Protein AF-A0AAJ5QVE6-F1 (afdb_monomer)

Mean predicted aligned error: 5.94 Å

pLDDT: mean 93.42, std 5.91, range [66.0, 98.19]

Organism: NCBI:txid1259973

Nearest PDB structures (foldseek):
  1qm1-assembly1_A  TM=6.971E-01  e=2.630E+00  Homo sapiens
  6c8q-assembly4_H  TM=8.867E-01  e=8.028E+00  Enterococcus faecalis V583

Secondary structure (DSSP, 8-state):
---HHHHHHHHHHHHHHTTPPPPHHHHHHHHHHHHHHHHHHHHHHHHHTPPPP-PPPPPPTT-

Sequence (63 aa):
MLKSDVIESAIAEMVTKQGYALSAADMLELRCRVAGTLAAKERHRRRMTAPAYQWKKPDNPRS

Foldseek 3Di:
DPDLVVVLVVVQVVCVVVVDDADPVNSVVSSVVSVVVVVVVVVVVCVVPPPDDDDDDDDDPPD

Solvent-accessible surface area (backbone atoms only — not comparable to full-atom values): 4014 Å² total; per-residue (Å²): 128,85,57,66,67,61,55,52,51,53,52,51,51,53,41,46,75,71,72,47,83,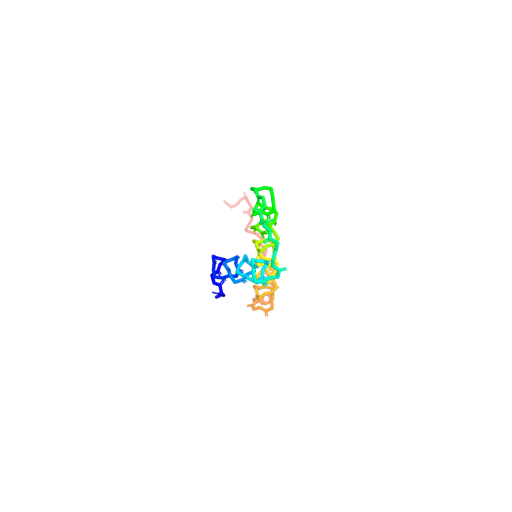80,50,75,66,53,54,50,51,50,50,53,52,51,52,52,52,53,51,51,52,50,53,49,51,52,62,75,69,49,75,83,88,75,91,72,84,77,77,71,95,83,119

Radius of gyration: 20.75 Å; Cα contacts (8 Å, |Δi|>4): 16; chains: 1; bounding box: 33×16×71 Å

Structure (mmCIF, N/CA/C/O backbone):
data_AF-A0AAJ5QVE6-F1
#
_entry.id   AF-A0AAJ5QVE6-F1
#
loop_
_atom_site.group_PDB
_atom_site.id
_atom_site.type_symbol
_atom_site.label_atom_id
_atom_site.label_alt_id
_atom_site.label_comp_id
_atom_site.label_asym_id
_atom_site.label_entity_id
_atom_site.label_seq_id
_atom_site.pdbx_PDB_ins_code
_atom_site.Cartn_x
_atom_site.Cartn_y
_atom_site.Cartn_z
_atom_site.occupancy
_atom_site.B_iso_or_equi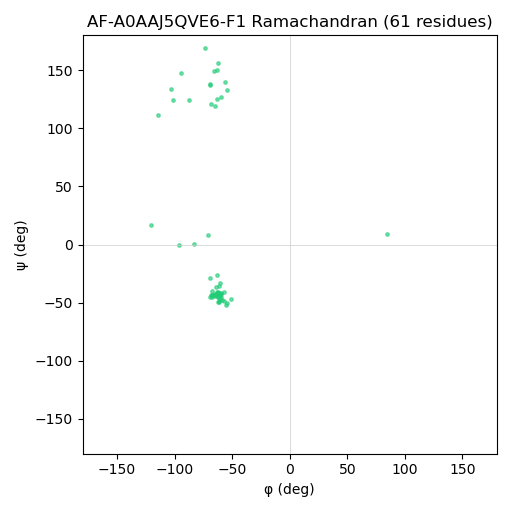v
_atom_site.auth_seq_id
_atom_site.auth_comp_id
_atom_site.auth_asym_id
_atom_site.auth_atom_id
_atom_site.pdbx_PDB_model_num
ATOM 1 N N . MET A 1 1 ? 6.566 -9.780 -4.374 1.00 72.75 1 MET A N 1
ATOM 2 C CA . MET A 1 1 ? 6.205 -8.641 -3.496 1.00 72.75 1 MET A CA 1
ATOM 3 C C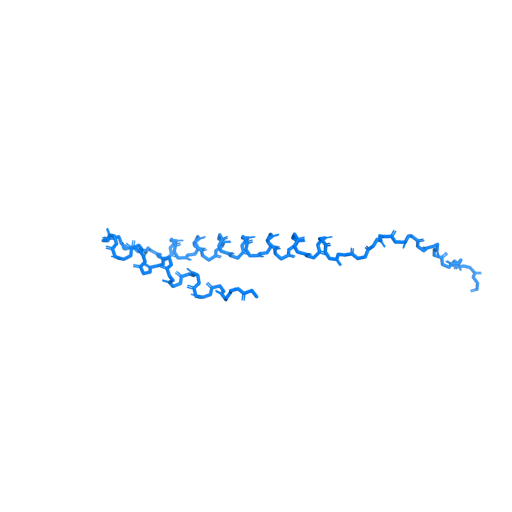 . MET A 1 1 ? 5.408 -9.185 -2.328 1.00 72.75 1 MET A C 1
ATOM 5 O O . MET A 1 1 ? 4.686 -10.152 -2.532 1.00 72.75 1 MET A O 1
ATOM 9 N N . LEU A 1 2 ? 5.547 -8.601 -1.134 1.00 80.81 2 LEU A N 1
ATOM 10 C CA . LEU A 1 2 ? 4.597 -8.857 -0.048 1.00 80.81 2 LEU A CA 1
ATOM 11 C C . LEU A 1 2 ? 3.185 -8.516 -0.544 1.00 80.81 2 LEU A C 1
ATOM 13 O O . LEU A 1 2 ? 3.021 -7.545 -1.287 1.00 80.81 2 LEU A O 1
ATOM 17 N N . LYS A 1 3 ? 2.201 -9.341 -0.184 1.00 91.88 3 LYS A N 1
ATOM 18 C CA . LYS A 1 3 ? 0.797 -9.098 -0.536 1.00 91.88 3 LYS A CA 1
ATOM 19 C C . LYS A 1 3 ? 0.296 -7.887 0.257 1.00 91.88 3 LYS A C 1
ATOM 21 O O . LYS A 1 3 ? 0.623 -7.782 1.439 1.00 91.88 3 LYS A O 1
ATOM 26 N N . SER A 1 4 ? -0.464 -6.999 -0.386 1.00 93.81 4 SER A N 1
ATOM 27 C CA . SER A 1 4 ? -1.066 -5.814 0.251 1.00 93.81 4 SER A CA 1
ATOM 28 C C . SER A 1 4 ? -1.824 -6.197 1.515 1.00 93.81 4 SER A C 1
ATOM 30 O O . SER A 1 4 ? -1.552 -5.641 2.572 1.00 93.81 4 SER A O 1
ATOM 32 N N . ASP A 1 5 ? -2.644 -7.241 1.428 1.00 95.00 5 ASP A N 1
ATOM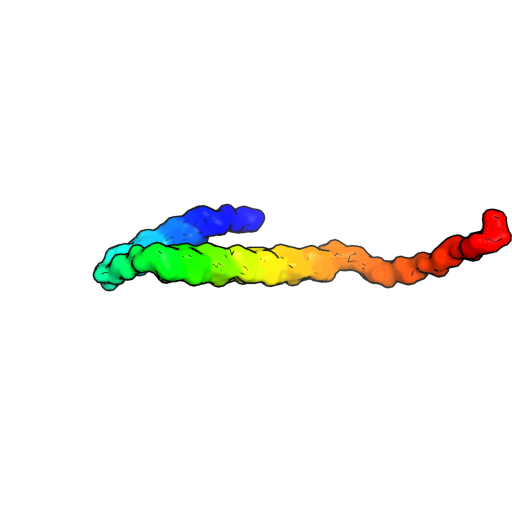 33 C CA . ASP A 1 5 ? -3.532 -7.675 2.507 1.00 95.00 5 ASP A CA 1
ATOM 34 C C . ASP A 1 5 ? -2.753 -8.079 3.763 1.00 95.00 5 ASP A C 1
ATOM 36 O O . ASP A 1 5 ? -3.166 -7.782 4.875 1.00 95.00 5 ASP A O 1
ATOM 40 N N . VAL A 1 6 ? -1.570 -8.682 3.600 1.00 96.56 6 VAL A N 1
ATOM 41 C CA . VAL A 1 6 ? -0.707 -9.054 4.734 1.00 96.56 6 VAL A CA 1
ATOM 42 C C . VAL A 1 6 ? -0.161 -7.810 5.437 1.00 96.56 6 VAL A C 1
ATOM 44 O O . VAL A 1 6 ? -0.082 -7.779 6.662 1.00 96.56 6 VAL A O 1
ATOM 47 N N . ILE A 1 7 ? 0.214 -6.780 4.675 1.00 96.62 7 ILE A N 1
ATOM 48 C CA . ILE A 1 7 ? 0.716 -5.513 5.226 1.00 96.62 7 ILE A CA 1
ATOM 49 C C . ILE A 1 7 ? -0.421 -4.761 5.924 1.00 96.62 7 ILE A C 1
ATOM 51 O O . ILE A 1 7 ? -0.240 -4.272 7.036 1.00 96.62 7 ILE A O 1
ATOM 55 N N . GLU A 1 8 ? -1.590 -4.693 5.290 1.00 97.12 8 GLU A N 1
ATOM 56 C CA . GLU A 1 8 ? -2.778 -4.042 5.839 1.00 97.12 8 GLU A CA 1
ATOM 57 C C . GL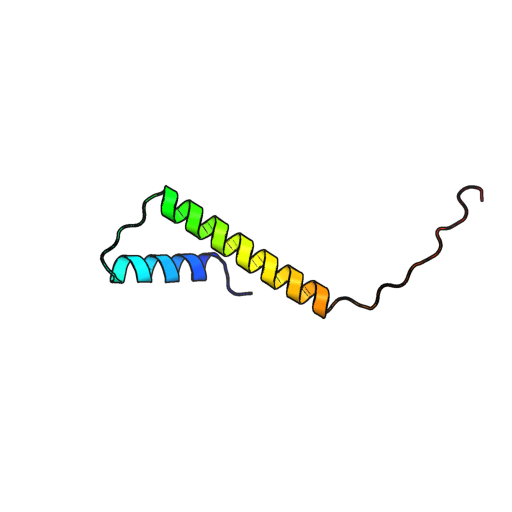U A 1 8 ? -3.235 -4.710 7.138 1.00 97.12 8 GLU A C 1
ATOM 59 O O . GLU A 1 8 ? -3.405 -4.019 8.141 1.00 97.12 8 GLU A O 1
ATOM 64 N N . SER A 1 9 ? -3.354 -6.043 7.161 1.00 96.38 9 SER A N 1
ATOM 65 C CA . SER A 1 9 ? -3.711 -6.798 8.368 1.00 96.38 9 SER A CA 1
ATOM 66 C C . SER A 1 9 ? -2.688 -6.615 9.485 1.00 96.38 9 SER A C 1
ATOM 68 O O . SER A 1 9 ? -3.081 -6.366 10.619 1.00 96.38 9 SER A O 1
ATOM 70 N N . ALA A 1 10 ? -1.386 -6.663 9.184 1.00 97.06 10 ALA A N 1
ATOM 71 C CA . ALA A 1 10 ? -0.351 -6.464 10.198 1.00 97.06 10 ALA A CA 1
ATOM 72 C C . ALA A 1 10 ? -0.410 -5.061 10.827 1.00 97.06 10 ALA A C 1
ATOM 74 O O . ALA A 1 10 ? -0.264 -4.918 12.043 1.00 97.06 10 ALA A O 1
ATOM 75 N N . ILE A 1 11 ? -0.648 -4.022 10.017 1.00 96.56 11 ILE A N 1
ATOM 76 C CA . ILE A 1 11 ? -0.806 -2.651 10.519 1.00 96.56 11 ILE A CA 1
ATOM 77 C C . ILE A 1 11 ? -2.097 -2.532 11.335 1.00 96.56 11 ILE A C 1
ATOM 79 O O . ILE A 1 11 ? -2.065 -1.964 12.424 1.00 96.56 11 ILE A O 1
ATOM 83 N N . ALA A 1 12 ? -3.205 -3.106 10.863 1.00 96.44 12 ALA A N 1
ATOM 84 C CA . ALA A 1 12 ? -4.471 -3.090 11.588 1.00 96.44 12 ALA A CA 1
ATOM 85 C C . ALA A 1 12 ? -4.363 -3.779 12.957 1.00 96.44 12 ALA A C 1
ATOM 87 O O . ALA A 1 12 ? -4.745 -3.194 13.969 1.00 96.44 12 ALA A O 1
ATOM 88 N N . GLU A 1 13 ? -3.753 -4.965 13.016 1.00 96.94 13 GLU A N 1
ATOM 89 C CA . GLU A 1 13 ? -3.498 -5.678 14.271 1.00 96.94 13 GLU A CA 1
ATOM 90 C C . GLU A 1 13 ? -2.620 -4.872 15.230 1.00 96.94 13 GLU A C 1
ATOM 92 O O . GLU A 1 13 ? -2.872 -4.848 16.435 1.00 96.94 13 GLU A O 1
ATOM 97 N N . MET A 1 14 ? -1.582 -4.210 14.716 1.00 97.81 14 MET A N 1
ATOM 98 C CA . MET A 1 14 ? -0.707 -3.366 15.524 1.00 97.81 14 MET A CA 1
ATOM 99 C C . MET A 1 14 ? -1.477 -2.190 16.140 1.00 97.81 14 MET A C 1
ATOM 101 O O . MET A 1 14 ? -1.277 -1.890 17.316 1.00 97.81 14 MET A O 1
ATOM 105 N N . VAL A 1 15 ? -2.368 -1.551 15.378 1.00 96.69 15 VAL A N 1
ATOM 106 C CA . VAL A 1 15 ? -3.215 -0.451 15.864 1.00 96.69 15 VAL A CA 1
ATOM 107 C C . VAL A 1 15 ? -4.186 -0.948 16.940 1.00 96.69 15 VAL A C 1
ATOM 109 O O . VAL A 1 15 ? -4.282 -0.336 18.004 1.00 96.69 15 VAL A O 1
ATOM 112 N N . THR A 1 16 ? -4.820 -2.106 16.729 1.00 94.88 16 THR A N 1
ATOM 113 C CA . THR A 1 16 ? -5.691 -2.737 17.733 1.00 94.88 16 THR A CA 1
ATOM 114 C C . THR A 1 16 ? -4.934 -3.091 19.014 1.00 94.88 16 THR A C 1
ATOM 116 O O . THR A 1 16 ? -5.427 -2.829 20.108 1.00 94.88 16 THR A O 1
ATOM 119 N N . LYS A 1 17 ? -3.709 -3.625 18.912 1.00 97.19 17 LYS A N 1
ATOM 120 C CA . LYS A 1 17 ? -2.854 -3.924 20.078 1.00 97.19 17 LYS A CA 1
ATOM 121 C C . LYS A 1 17 ? -2.461 -2.678 20.871 1.00 97.19 17 LYS A C 1
ATOM 123 O O . LYS A 1 17 ? -2.198 -2.784 22.063 1.00 97.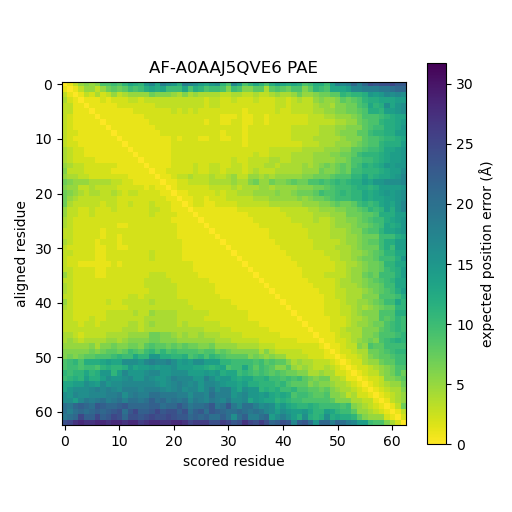19 17 LYS A O 1
ATOM 128 N N . GLN A 1 18 ? -2.433 -1.513 20.231 1.00 96.69 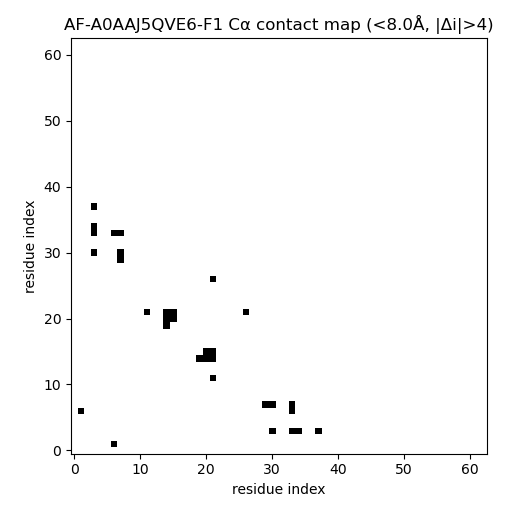18 GLN A N 1
ATOM 129 C CA . GLN A 1 18 ? -2.199 -0.227 20.890 1.00 96.69 18 GLN A CA 1
ATOM 130 C C . GLN A 1 18 ? -3.472 0.370 21.518 1.00 96.69 18 GLN A C 1
ATOM 132 O O . GLN A 1 18 ? -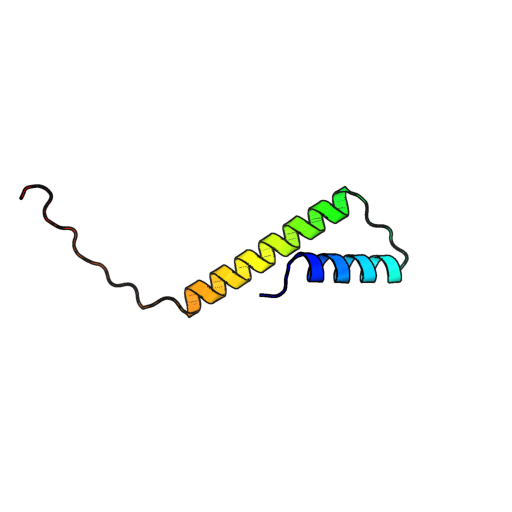3.406 1.443 22.110 1.00 96.69 18 GLN A O 1
ATOM 137 N N . GLY A 1 19 ? -4.617 -0.315 21.421 1.00 96.19 19 GLY A N 1
ATOM 138 C CA . GLY A 1 19 ? -5.887 0.119 22.008 1.00 96.19 19 GLY A CA 1
ATOM 139 C C . GLY A 1 19 ? -6.687 1.091 21.139 1.00 96.19 19 GLY A C 1
ATOM 140 O O . GLY A 1 19 ? -7.692 1.627 21.600 1.00 96.19 19 GLY A O 1
ATOM 141 N N . TYR A 1 20 ? -6.275 1.312 19.890 1.00 95.44 20 TYR A N 1
ATOM 142 C CA . TYR A 1 20 ? -6.998 2.161 18.948 1.00 95.44 20 TYR A CA 1
ATOM 143 C C . TYR A 1 20 ? -7.933 1.331 18.061 1.00 95.44 20 TYR A C 1
ATOM 145 O O . TYR A 1 20 ? -7.629 0.197 17.683 1.00 95.44 20 TYR A O 1
ATOM 153 N N . ALA A 1 21 ? -9.063 1.927 17.685 1.00 93.88 21 ALA A N 1
ATOM 154 C CA . ALA A 1 21 ? -9.985 1.374 16.703 1.00 93.88 21 ALA A CA 1
ATOM 155 C C . ALA A 1 21 ? -9.814 2.099 15.364 1.00 93.88 21 ALA A C 1
ATOM 157 O O . ALA A 1 21 ? -9.762 3.326 15.326 1.00 93.88 21 ALA A O 1
ATOM 158 N N . LEU A 1 22 ? -9.748 1.337 14.273 1.00 94.56 22 LEU A N 1
ATOM 159 C CA . LEU A 1 22 ? -9.710 1.888 12.921 1.00 94.56 22 LEU A CA 1
ATOM 160 C C . LEU A 1 22 ? -11.134 2.102 12.416 1.00 94.56 22 LEU A C 1
ATOM 162 O O . LEU A 1 22 ? -11.937 1.168 12.371 1.00 94.56 22 LEU A O 1
ATOM 166 N N . SER A 1 23 ? -11.440 3.327 12.005 1.00 96.69 23 SER A N 1
ATOM 167 C CA . SER A 1 23 ? -12.664 3.633 11.277 1.00 96.69 23 SER A CA 1
ATOM 168 C C . SER A 1 23 ? -12.589 3.126 9.831 1.00 96.69 23 SER A C 1
ATOM 170 O O . SER A 1 23 ? -11.532 2.755 9.312 1.00 96.69 23 SER A O 1
ATOM 172 N N . ALA A 1 24 ? -13.725 3.153 9.131 1.00 96.19 24 ALA A N 1
ATOM 173 C CA . ALA A 1 24 ? -13.759 2.840 7.703 1.00 96.19 24 ALA A CA 1
ATOM 174 C C . ALA A 1 24 ? -12.885 3.799 6.869 1.00 96.19 24 ALA A C 1
ATOM 176 O O . ALA A 1 24 ? -12.292 3.376 5.875 1.00 96.19 24 ALA A O 1
ATOM 177 N N . ALA A 1 25 ? -12.781 5.067 7.287 1.00 97.81 25 ALA A N 1
ATOM 178 C CA . ALA A 1 25 ? -11.926 6.055 6.637 1.00 97.81 25 ALA A CA 1
ATOM 179 C C . ALA A 1 25 ? -10.440 5.724 6.840 1.00 97.81 25 ALA A C 1
ATOM 181 O O . ALA A 1 25 ? -9.687 5.721 5.867 1.00 97.81 25 ALA A O 1
ATOM 182 N N . ASP A 1 26 ? -10.045 5.331 8.054 1.00 96.88 26 ASP A N 1
ATOM 183 C CA . ASP A 1 26 ? -8.660 4.937 8.350 1.00 96.88 26 ASP A CA 1
ATOM 184 C C . ASP A 1 26 ? -8.252 3.696 7.547 1.00 96.88 26 ASP A C 1
ATOM 186 O O . ASP A 1 26 ? -7.159 3.630 6.987 1.00 96.88 26 ASP A O 1
ATOM 190 N N . MET A 1 27 ? -9.159 2.720 7.422 1.00 97.00 27 MET A N 1
ATOM 191 C CA . MET A 1 27 ? -8.934 1.530 6.597 1.00 97.00 27 MET A CA 1
ATOM 192 C C . MET A 1 27 ? -8.781 1.867 5.109 1.00 97.00 27 MET A C 1
ATOM 194 O O . MET A 1 27 ? -7.987 1.233 4.410 1.00 97.00 27 MET A O 1
ATOM 198 N N . LEU A 1 28 ? -9.530 2.849 4.602 1.00 97.94 28 LEU A N 1
ATOM 199 C CA . LEU A 1 28 ? -9.379 3.324 3.227 1.00 97.94 28 LEU A CA 1
ATOM 200 C C . LEU A 1 28 ? -8.034 4.037 3.033 1.00 97.94 28 LEU A C 1
ATOM 202 O O . LEU A 1 28 ? -7.328 3.764 2.062 1.00 97.94 28 LEU A O 1
ATOM 206 N N . GLU A 1 29 ? -7.657 4.912 3.962 1.00 97.69 29 GLU A N 1
ATOM 207 C CA . GLU A 1 29 ? -6.378 5.619 3.928 1.00 97.69 29 GLU A CA 1
ATOM 208 C C . GLU A 1 29 ? -5.194 4.644 3.973 1.00 97.69 29 GLU A C 1
ATOM 210 O O . GLU A 1 29 ? -4.255 4.766 3.178 1.00 97.69 29 GLU A O 1
ATOM 215 N N . LEU A 1 30 ? -5.270 3.632 4.841 1.00 97.06 30 LEU A N 1
ATOM 216 C CA . LEU A 1 30 ? -4.287 2.560 4.952 1.00 97.06 30 LEU A CA 1
ATOM 217 C C . LEU A 1 30 ? -4.079 1.849 3.608 1.00 97.06 30 LEU A C 1
ATOM 219 O O . LEU A 1 30 ? -2.947 1.780 3.124 1.00 97.06 30 LEU A O 1
ATOM 223 N N . ARG A 1 31 ? -5.162 1.393 2.967 1.00 97.75 31 ARG A N 1
ATOM 224 C CA . ARG A 1 31 ? -5.125 0.741 1.643 1.00 97.75 31 ARG A CA 1
ATOM 225 C C . ARG A 1 31 ? -4.479 1.623 0.586 1.00 97.75 31 ARG A C 1
ATOM 227 O O . ARG A 1 31 ? -3.581 1.180 -0.128 1.00 97.75 31 ARG A O 1
ATOM 234 N N . CYS A 1 32 ? -4.892 2.887 0.506 1.00 98.19 32 CYS A N 1
ATOM 235 C CA . CYS A 1 32 ? -4.347 3.844 -0.455 1.00 98.19 32 CYS A CA 1
ATOM 236 C C . CYS A 1 32 ? -2.835 4.038 -0.270 1.00 98.19 32 CYS A C 1
ATOM 238 O O . CYS A 1 32 ? -2.075 4.003 -1.243 1.00 98.19 32 CYS A O 1
ATOM 240 N N . ARG A 1 33 ? -2.374 4.192 0.977 1.00 97.94 33 ARG A N 1
ATOM 241 C CA . ARG A 1 33 ? -0.948 4.361 1.298 1.00 97.94 33 ARG A CA 1
ATOM 242 C C . ARG A 1 33 ? -0.131 3.108 0.997 1.00 97.94 33 ARG A C 1
ATOM 244 O O . ARG A 1 33 ? 0.951 3.216 0.409 1.00 97.94 33 ARG A O 1
ATOM 251 N N . VAL A 1 34 ? -0.641 1.930 1.356 1.00 97.31 34 VAL A N 1
ATOM 252 C CA . VAL A 1 34 ? 0.007 0.643 1.059 1.00 97.31 34 VAL A CA 1
ATOM 253 C C . VAL A 1 34 ? 0.114 0.446 -0.453 1.00 97.31 34 VAL A C 1
ATOM 255 O O . VAL A 1 34 ? 1.214 0.203 -0.957 1.00 97.31 34 VAL A O 1
ATOM 258 N N . ALA A 1 35 ? -0.978 0.642 -1.195 1.00 96.75 35 ALA A N 1
ATOM 259 C CA . ALA A 1 35 ? -0.998 0.524 -2.650 1.00 96.75 35 ALA A CA 1
ATOM 260 C C . ALA A 1 35 ? -0.011 1.492 -3.324 1.00 96.75 35 ALA A C 1
ATOM 262 O O . ALA A 1 35 ? 0.794 1.071 -4.159 1.00 96.75 35 ALA A O 1
ATOM 263 N N . GLY A 1 36 ? -0.008 2.768 -2.922 1.00 97.12 36 GLY A N 1
ATOM 264 C CA . GLY A 1 36 ? 0.909 3.776 -3.459 1.00 97.12 36 GLY A CA 1
ATOM 265 C C . GLY A 1 36 ? 2.380 3.434 -3.208 1.00 97.12 36 GLY A C 1
ATOM 266 O O . GLY A 1 36 ? 3.209 3.514 -4.117 1.00 97.12 36 GLY A O 1
ATOM 267 N N . THR A 1 37 ? 2.704 2.968 -2.001 1.00 96.81 37 THR A N 1
ATOM 268 C CA . THR A 1 37 ? 4.073 2.579 -1.627 1.00 96.81 37 THR A CA 1
ATOM 269 C C . THR A 1 37 ? 4.539 1.346 -2.403 1.00 96.81 37 THR A C 1
ATOM 271 O O . THR A 1 37 ? 5.659 1.314 -2.923 1.00 96.81 37 THR A O 1
ATOM 274 N N . LEU A 1 38 ? 3.676 0.334 -2.538 1.00 96.44 38 LEU A N 1
ATOM 275 C CA . LEU A 1 38 ? 3.964 -0.870 -3.318 1.00 96.44 38 LEU A CA 1
ATOM 276 C C . LEU A 1 38 ? 4.167 -0.546 -4.802 1.00 96.44 38 LEU A C 1
ATOM 278 O O . LEU A 1 38 ? 5.127 -1.032 -5.404 1.00 96.44 38 LEU A O 1
ATOM 282 N N . ALA A 1 39 ? 3.328 0.318 -5.377 1.00 95.81 39 ALA A N 1
ATOM 283 C CA . ALA A 1 39 ? 3.468 0.776 -6.755 1.00 95.81 39 ALA A CA 1
ATOM 284 C C . ALA A 1 39 ? 4.773 1.558 -6.971 1.00 95.81 39 ALA A C 1
ATOM 286 O O . ALA A 1 39 ? 5.475 1.332 -7.960 1.00 95.81 39 ALA A O 1
ATOM 287 N N . ALA A 1 40 ? 5.148 2.435 -6.035 1.00 96.44 40 ALA A N 1
ATOM 288 C CA . ALA A 1 40 ? 6.409 3.171 -6.090 1.00 96.44 40 ALA A CA 1
ATOM 289 C C . ALA A 1 40 ? 7.622 2.228 -6.044 1.00 96.44 40 ALA A C 1
ATOM 291 O O . ALA A 1 40 ? 8.538 2.363 -6.862 1.00 96.44 40 ALA A O 1
ATOM 292 N N . LYS A 1 41 ? 7.605 1.232 -5.149 1.00 95.44 41 LYS A N 1
ATOM 293 C CA . LYS A 1 41 ? 8.657 0.211 -5.040 1.00 95.44 41 LYS A CA 1
ATOM 294 C C . LYS A 1 41 ? 8.772 -0.625 -6.311 1.00 95.44 41 LYS A C 1
ATOM 296 O O . LYS A 1 41 ? 9.876 -0.846 -6.804 1.00 95.44 41 LYS A O 1
ATOM 301 N N . GLU A 1 42 ? 7.646 -1.059 -6.866 1.00 95.19 42 GLU A N 1
ATOM 302 C CA . GLU A 1 42 ? 7.625 -1.826 -8.110 1.00 95.19 42 GLU A CA 1
ATOM 303 C C . GLU A 1 42 ? 8.126 -0.992 -9.293 1.00 95.19 42 GLU A C 1
ATOM 305 O O . GLU A 1 42 ? 8.949 -1.458 -10.078 1.00 95.19 42 GLU A O 1
ATOM 310 N N . ARG A 1 43 ? 7.714 0.276 -9.391 1.00 95.44 43 ARG A N 1
ATOM 311 C CA . ARG A 1 43 ? 8.231 1.210 -10.400 1.00 95.44 43 ARG A CA 1
ATOM 312 C C . ARG A 1 43 ? 9.738 1.402 -10.265 1.00 95.44 43 ARG A C 1
ATOM 314 O O . ARG A 1 43 ? 10.433 1.444 -11.279 1.00 95.44 43 ARG A O 1
ATOM 321 N N . HIS A 1 44 ? 10.244 1.536 -9.041 1.00 95.38 44 HIS A N 1
ATOM 322 C CA . HIS A 1 44 ? 11.678 1.628 -8.788 1.00 95.38 44 HIS A CA 1
ATOM 323 C C . HIS A 1 44 ? 12.401 0.357 -9.248 1.00 95.38 44 HIS A C 1
ATOM 325 O O . HIS A 1 44 ? 13.336 0.454 -10.038 1.00 95.38 44 HIS A O 1
ATOM 331 N N . ARG A 1 45 ? 11.910 -0.829 -8.862 1.00 94.94 45 ARG A N 1
ATOM 332 C CA . ARG A 1 45 ? 12.461 -2.116 -9.313 1.00 94.94 45 ARG A CA 1
ATOM 333 C C . ARG A 1 45 ? 12.511 -2.199 -10.837 1.00 94.94 45 ARG A C 1
ATOM 335 O O . ARG 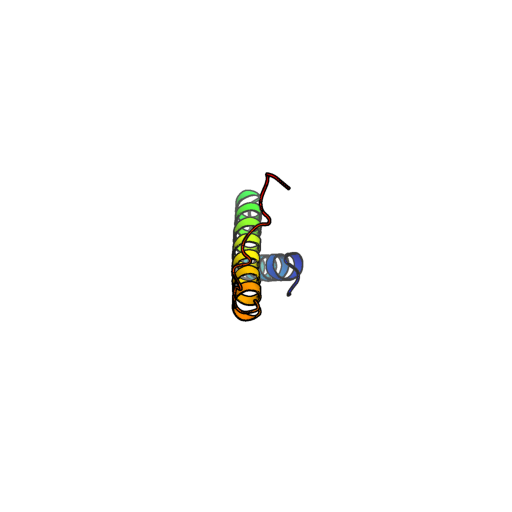A 1 45 ? 13.572 -2.468 -11.384 1.00 94.94 45 ARG A O 1
ATOM 342 N N . ARG A 1 46 ? 11.397 -1.899 -11.515 1.00 93.81 46 ARG A N 1
ATOM 343 C CA . ARG A 1 46 ? 11.306 -1.910 -12.985 1.00 93.81 46 ARG A CA 1
ATOM 344 C C . ARG A 1 46 ? 12.323 -0.988 -13.641 1.00 93.81 46 ARG A C 1
ATOM 346 O O . ARG A 1 46 ? 12.906 -1.373 -14.642 1.00 93.81 46 ARG A O 1
ATOM 353 N N . ARG A 1 47 ? 12.538 0.209 -13.086 1.00 94.00 47 ARG A N 1
ATOM 354 C CA . ARG A 1 47 ? 13.544 1.158 -13.588 1.00 94.00 47 ARG A CA 1
ATOM 355 C C . ARG A 1 47 ? 14.963 0.628 -13.434 1.00 94.00 47 ARG A C 1
ATOM 357 O O . ARG A 1 47 ? 15.740 0.754 -14.366 1.00 94.00 47 ARG A O 1
ATOM 364 N N . MET A 1 48 ? 15.280 0.026 -12.290 1.00 95.75 48 MET A N 1
ATOM 365 C CA . MET A 1 48 ? 16.617 -0.518 -12.033 1.00 95.75 48 MET A CA 1
ATOM 366 C C . MET A 1 48 ? 16.926 -1.753 -12.883 1.00 95.75 48 MET A C 1
ATOM 368 O O . MET A 1 48 ? 18.083 -1.999 -13.199 1.00 95.75 48 MET A O 1
ATOM 372 N N . THR A 1 49 ? 15.904 -2.524 -13.261 1.00 94.12 49 THR A N 1
ATOM 373 C CA . THR A 1 49 ? 16.052 -3.712 -14.114 1.00 94.12 49 THR A CA 1
ATOM 374 C C . THR A 1 49 ? 15.792 -3.436 -15.594 1.00 94.12 49 THR A C 1
ATOM 376 O O . THR A 1 49 ? 15.812 -4.371 -16.391 1.00 94.12 49 THR A O 1
ATOM 379 N N . ALA A 1 50 ? 15.458 -2.199 -15.971 1.00 91.31 50 ALA A N 1
ATOM 380 C CA . ALA A 1 50 ? 15.157 -1.877 -17.358 1.00 91.31 50 ALA A CA 1
ATOM 381 C C . ALA A 1 50 ? 16.439 -1.969 -18.202 1.00 91.31 50 ALA A C 1
ATOM 383 O O . ALA A 1 50 ? 17.485 -1.477 -17.771 1.00 91.31 50 ALA A O 1
ATOM 384 N N . PRO A 1 51 ? 16.380 -2.564 -19.406 1.00 90.06 51 PRO A N 1
ATOM 385 C CA . PRO A 1 51 ? 17.497 -2.496 -20.334 1.00 90.06 51 PRO A CA 1
ATOM 386 C C . PRO A 1 51 ? 17.759 -1.040 -20.731 1.00 90.06 51 PRO A C 1
ATOM 388 O O . PRO A 1 51 ? 16.859 -0.195 -20.689 1.00 90.06 51 PRO A O 1
ATOM 391 N N . ALA A 1 52 ? 18.994 -0.755 -21.146 1.00 89.62 52 ALA A N 1
ATOM 392 C CA . ALA A 1 52 ? 19.340 0.554 -21.679 1.00 89.62 52 ALA A CA 1
ATOM 393 C C . ALA A 1 52 ? 18.399 0.917 -22.838 1.00 89.62 52 ALA A C 1
ATOM 395 O O . ALA A 1 52 ? 18.146 0.104 -23.732 1.00 89.62 52 ALA A O 1
ATOM 396 N N . TYR A 1 53 ? 17.869 2.139 -22.811 1.00 87.00 53 TYR A N 1
ATOM 397 C CA . TYR A 1 53 ? 16.994 2.623 -23.869 1.00 87.00 53 TYR A CA 1
ATOM 398 C C . TYR A 1 53 ? 17.758 2.683 -25.196 1.00 87.00 53 TYR A C 1
ATOM 400 O O . TYR A 1 53 ? 18.800 3.329 -25.289 1.00 87.00 53 TYR A O 1
ATOM 408 N N . GLN A 1 54 ? 17.218 2.030 -26.224 1.00 88.62 54 GLN A N 1
ATOM 409 C CA . GLN A 1 54 ? 17.717 2.113 -27.593 1.00 88.62 54 GLN A CA 1
ATOM 410 C C . GLN A 1 54 ? 16.652 2.777 -28.460 1.00 88.62 54 GLN A C 1
ATOM 412 O O . GLN A 1 54 ? 15.588 2.203 -28.704 1.00 88.62 54 GLN A O 1
ATOM 417 N N . TRP A 1 55 ? 16.935 3.991 -28.926 1.00 89.75 55 TRP A N 1
ATOM 418 C CA . TRP A 1 55 ? 16.085 4.652 -29.907 1.00 89.75 55 TRP A CA 1
ATOM 419 C C . TRP A 1 55 ? 16.186 3.910 -31.244 1.00 89.75 55 TRP A C 1
ATOM 421 O O . TRP A 1 55 ? 17.273 3.785 -31.808 1.00 89.75 55 TRP A O 1
ATOM 431 N N . LYS A 1 56 ? 15.054 3.415 -31.753 1.00 88.38 56 LYS A N 1
ATOM 432 C CA . LYS A 1 56 ? 14.957 2.863 -33.107 1.00 88.38 56 LYS A CA 1
ATOM 433 C C . LYS A 1 56 ? 14.315 3.907 -34.005 1.00 88.38 56 LYS A C 1
ATOM 435 O O . LYS A 1 56 ? 13.222 4.388 -33.705 1.00 88.38 56 LYS A O 1
ATOM 440 N N . LYS A 1 57 ? 15.001 4.252 -35.095 1.00 90.12 57 LYS A N 1
ATOM 441 C CA . LYS A 1 57 ? 14.453 5.137 -36.121 1.00 90.12 57 LYS A CA 1
ATOM 442 C C . LYS A 1 57 ? 13.181 4.489 -36.687 1.00 90.12 57 LYS A C 1
ATOM 444 O O . LYS A 1 57 ? 13.256 3.322 -37.066 1.00 90.12 57 LYS A O 1
ATOM 449 N N . PRO A 1 58 ? 12.039 5.194 -36.719 1.00 90.12 58 PRO A N 1
ATOM 450 C CA . PRO A 1 58 ? 10.824 4.652 -37.311 1.00 90.12 58 PRO A CA 1
ATOM 451 C C . PRO A 1 58 ? 11.006 4.448 -38.817 1.00 90.12 58 PRO A C 1
ATOM 453 O O . PRO A 1 58 ? 11.742 5.202 -39.466 1.00 90.12 58 PRO A O 1
ATOM 456 N N . ASP A 1 59 ? 10.316 3.445 -39.358 1.00 87.75 59 ASP A N 1
ATOM 457 C CA . ASP A 1 59 ? 10.289 3.195 -40.795 1.00 87.75 59 ASP A CA 1
ATOM 458 C C . ASP A 1 59 ? 9.649 4.369 -41.541 1.00 87.75 59 ASP A C 1
ATOM 460 O O . ASP A 1 59 ? 8.821 5.111 -41.003 1.00 87.75 59 ASP A O 1
ATOM 464 N N . ASN A 1 60 ? 10.082 4.575 -42.786 1.00 85.75 60 ASN A N 1
ATOM 465 C CA . ASN A 1 60 ? 9.602 5.678 -43.605 1.00 85.75 60 ASN A CA 1
ATOM 466 C C . ASN A 1 60 ? 8.103 5.482 -43.898 1.00 85.75 60 ASN A C 1
ATOM 468 O O . ASN A 1 60 ? 7.756 4.511 -44.565 1.00 85.75 60 ASN A O 1
ATOM 472 N N . PRO A 1 61 ? 7.211 6.402 -43.492 1.00 84.06 61 PRO A N 1
ATOM 473 C CA . PRO A 1 61 ? 5.764 6.237 -43.653 1.00 84.06 61 PRO A CA 1
ATOM 474 C C . PRO A 1 61 ? 5.265 6.339 -45.109 1.00 84.06 61 PRO A C 1
ATOM 476 O O . PRO A 1 61 ? 4.062 6.430 -45.332 1.00 84.06 61 PRO A O 1
ATOM 479 N N . ARG A 1 62 ? 6.166 6.389 -46.101 1.00 83.75 62 ARG A N 1
ATOM 480 C CA . ARG A 1 62 ? 5.853 6.535 -47.534 1.00 83.75 62 ARG A CA 1
ATOM 481 C C . ARG A 1 62 ? 6.367 5.380 -48.412 1.00 83.75 62 ARG A C 1
ATOM 483 O O . ARG A 1 62 ? 6.496 5.588 -49.615 1.00 83.75 62 ARG A O 1
ATOM 490 N N . SER A 1 63 ? 6.721 4.225 -47.837 1.00 66.00 63 SER A N 1
ATOM 491 C CA . SER A 1 63 ? 7.089 3.019 -48.607 1.00 66.00 63 SER A CA 1
ATOM 492 C C . SER A 1 63 ? 5.876 2.306 -49.187 1.00 66.00 63 SER A C 1
ATOM 494 O O . SER A 1 63 ? 4.920 2.122 -48.400 1.00 66.00 63 SER A O 1
#